Protein AF-A0A4Y2Q3H6-F1 (afdb_monomer)

Solvent-accessible surface area (backbone atoms only — not comparable to full-atom values): 6742 Å² total; per-residue (Å²): 137,87,81,82,77,80,84,78,86,69,78,84,76,83,79,84,76,82,82,82,88,80,95,73,92,66,82,82,73,82,64,71,83,73,81,75,52,68,66,60,54,52,51,52,35,48,74,73,70,51,74,92,74,81,81,74,98,64,83,85,70,52,72,68,54,50,52,53,51,50,52,50,50,62,76,52,64,83,63,48,73,74,58,58,70,71,62,84,85,86,83,88,133

pLDDT: mean 75.68, std 23.24, range [31.27, 97.88]

Foldseek 3Di:
DDDDDDDDPPDDPDDDDDDDDDDDPDDPPPPPPPPDDPVNVVVVCVVVVHDDDDDDPDDDDDPVRVVVVVVVCVVCVPPDPVNVVPDDDDDDD

Structure (mmCIF, N/CA/C/O backbone):
data_AF-A0A4Y2Q3H6-F1
#
_entry.id   AF-A0A4Y2Q3H6-F1
#
loop_
_atom_site.group_PDB
_atom_site.id
_atom_site.type_symbol
_atom_site.label_atom_id
_atom_site.label_alt_id
_atom_site.label_comp_id
_atom_site.label_asym_id
_atom_site.label_entity_id
_atom_site.label_seq_id
_atom_site.pdbx_PDB_ins_code
_atom_site.Cartn_x
_atom_site.Cartn_y
_atom_site.Cartn_z
_atom_site.occupancy
_atom_site.B_iso_or_equiv
_atom_site.auth_seq_id
_atom_site.auth_comp_id
_atom_site.auth_asym_id
_atom_site.auth_atom_id
_atom_site.pdbx_PDB_model_num
ATOM 1 N N . MET A 1 1 ? -10.806 16.555 -22.223 1.00 37.94 1 MET A N 1
ATOM 2 C CA . MET A 1 1 ? -11.119 15.324 -21.468 1.00 37.94 1 MET A CA 1
ATOM 3 C C . MET A 1 1 ? -11.125 15.696 -19.996 1.00 37.94 1 MET A C 1
ATOM 5 O O . MET A 1 1 ? -10.081 16.055 -19.470 1.00 37.94 1 MET A O 1
ATOM 9 N N . THR A 1 2 ? -12.301 15.785 -19.381 1.00 31.27 2 THR A N 1
ATOM 10 C CA . THR A 1 2 ? -12.469 16.252 -17.997 1.00 31.27 2 THR A CA 1
ATOM 11 C C . THR A 1 2 ? -12.175 15.111 -17.030 1.00 31.27 2 THR A C 1
ATOM 13 O O . THR A 1 2 ? -12.845 14.082 -17.067 1.00 31.27 2 THR A O 1
ATOM 16 N N . VAL A 1 3 ? -11.162 15.282 -16.183 1.00 40.84 3 VAL A N 1
ATOM 17 C CA . VAL A 1 3 ? -10.848 14.355 -15.092 1.00 40.84 3 VAL A CA 1
ATOM 18 C C . VAL A 1 3 ? -11.780 14.679 -13.926 1.00 40.84 3 VAL A C 1
ATOM 20 O O . VAL A 1 3 ? -11.650 15.727 -13.296 1.00 40.84 3 VAL A O 1
ATOM 23 N N . THR A 1 4 ? -12.742 13.799 -13.662 1.00 38.19 4 THR A N 1
ATOM 24 C CA . THR A 1 4 ? -13.594 13.853 -12.470 1.00 38.19 4 THR A CA 1
ATOM 25 C C . THR A 1 4 ? -12.730 13.526 -11.254 1.00 38.19 4 THR A C 1
ATOM 27 O O . THR A 1 4 ? -12.272 12.394 -11.107 1.00 38.19 4 THR A O 1
ATOM 30 N N . GLN A 1 5 ? -12.452 14.518 -10.405 1.00 36.34 5 GLN A N 1
ATOM 31 C CA . GLN A 1 5 ? -11.774 14.283 -9.130 1.00 36.34 5 GLN A CA 1
ATOM 32 C C . GLN A 1 5 ? -12.671 13.450 -8.210 1.00 36.34 5 GLN A C 1
ATOM 34 O O . GLN A 1 5 ? -13.876 13.684 -8.110 1.00 36.34 5 GLN A O 1
ATOM 39 N N . ALA A 1 6 ? -12.058 12.461 -7.565 1.00 45.88 6 ALA A N 1
ATOM 40 C CA . ALA A 1 6 ? -12.692 11.603 -6.582 1.00 45.88 6 ALA A CA 1
ATOM 41 C C . ALA A 1 6 ? -13.139 12.425 -5.366 1.00 45.88 6 ALA A C 1
ATOM 43 O O . ALA A 1 6 ? -12.386 13.243 -4.840 1.00 45.88 6 ALA A O 1
ATOM 44 N N . VAL A 1 7 ? -14.375 12.187 -4.936 1.00 43.78 7 VAL A N 1
ATOM 45 C 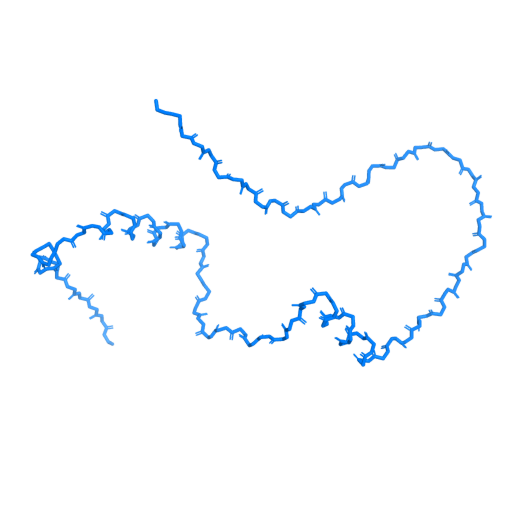CA . VAL A 1 7 ? -14.945 12.737 -3.709 1.00 43.78 7 VAL A CA 1
ATOM 46 C C . VAL A 1 7 ? -14.146 12.250 -2.496 1.00 43.78 7 VAL A C 1
ATOM 48 O O . VAL A 1 7 ? -14.040 11.053 -2.235 1.00 43.78 7 VAL A O 1
ATOM 51 N N . ASP A 1 8 ? -13.561 13.201 -1.774 1.00 47.69 8 ASP A N 1
ATOM 52 C CA . ASP A 1 8 ? -12.910 13.001 -0.482 1.00 47.69 8 ASP A CA 1
ATOM 53 C C . ASP A 1 8 ? -13.994 12.711 0.566 1.00 47.69 8 ASP A C 1
ATOM 55 O O . ASP A 1 8 ? -14.836 13.565 0.855 1.00 47.69 8 ASP A O 1
ATOM 59 N N . VAL A 1 9 ? -14.004 11.501 1.133 1.00 42.44 9 VAL A N 1
ATOM 60 C CA . VAL A 1 9 ? -14.848 11.169 2.292 1.00 42.44 9 VAL A CA 1
ATOM 61 C C . VAL A 1 9 ? -14.168 11.753 3.527 1.00 42.44 9 VAL A C 1
ATOM 63 O O . VAL A 1 9 ? -13.559 11.057 4.340 1.00 42.44 9 VAL A O 1
ATOM 66 N N . LYS A 1 10 ? -14.231 13.079 3.630 1.00 44.25 10 LYS A N 1
ATOM 67 C CA . LYS A 1 10 ? -13.745 13.822 4.780 1.00 44.25 10 LYS A CA 1
ATOM 68 C C . LYS A 1 10 ? -14.729 13.606 5.921 1.00 44.25 10 LYS A C 1
ATOM 70 O O . LYS A 1 10 ? -15.866 14.070 5.877 1.00 44.25 10 LYS A O 1
ATOM 75 N N . VAL A 1 11 ? -14.278 12.859 6.925 1.00 42.25 11 VAL A N 1
ATOM 76 C CA . VAL A 1 11 ? -14.952 12.692 8.213 1.00 42.25 11 VAL A CA 1
ATOM 77 C C . VAL A 1 11 ? -15.396 14.067 8.711 1.00 42.25 11 VAL A C 1
ATOM 79 O O . VAL A 1 11 ? -14.591 14.993 8.828 1.00 42.25 11 VAL A O 1
ATOM 82 N N . LEU A 1 12 ? -16.699 14.188 8.948 1.00 38.00 12 LEU A N 1
ATOM 83 C CA . LEU A 1 12 ? -17.377 15.378 9.433 1.00 38.00 12 LEU A CA 1
ATOM 84 C C . LEU A 1 12 ? -16.823 15.738 10.823 1.00 38.00 12 LEU A C 1
ATOM 86 O O . LEU A 1 12 ? -17.259 15.196 11.834 1.00 38.00 12 LEU A O 1
ATOM 90 N N . VAL A 1 13 ? -15.840 16.636 10.888 1.00 41.50 13 VAL A N 1
ATOM 91 C CA . VAL A 1 13 ? -15.481 17.298 12.146 1.00 41.50 13 VAL A CA 1
ATOM 92 C C . VAL A 1 13 ? -16.461 18.450 12.320 1.00 41.50 13 VAL A C 1
ATOM 94 O O . VAL A 1 13 ? -16.350 19.485 11.664 1.00 41.50 13 VAL A O 1
ATOM 97 N N . VAL A 1 14 ? -17.459 18.239 13.175 1.00 44.66 14 VAL A N 1
ATOM 98 C CA . VAL A 1 14 ? -18.387 19.281 13.621 1.00 44.66 14 VAL A CA 1
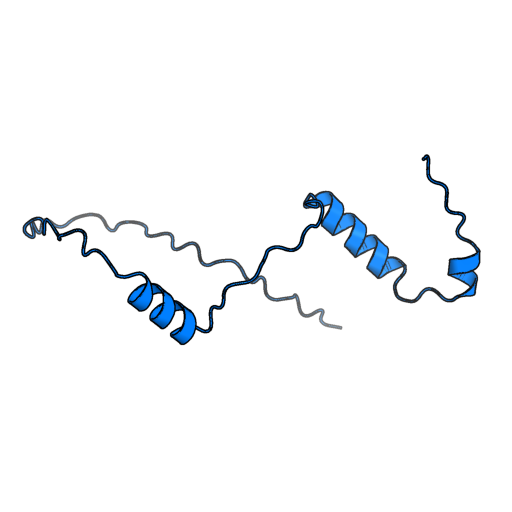ATOM 99 C C . VAL A 1 14 ? -17.582 20.308 14.418 1.00 44.66 14 VAL A C 1
ATOM 101 O O . VAL A 1 14 ? -17.189 20.054 15.552 1.00 44.66 14 VAL A O 1
ATOM 104 N N . HIS A 1 15 ? -17.313 21.465 13.818 1.00 38.22 15 HIS A N 1
ATOM 105 C CA . HIS A 1 15 ? -16.777 22.626 14.522 1.00 38.22 15 HIS A CA 1
ATOM 106 C C . HIS A 1 15 ? -17.964 23.476 14.992 1.00 38.22 15 HIS A C 1
ATOM 108 O O . HIS A 1 15 ? -18.548 24.223 14.209 1.00 38.22 15 HIS A O 1
ATOM 114 N N . ALA A 1 16 ? -18.354 23.346 16.260 1.00 40.72 16 ALA A N 1
ATOM 115 C CA . ALA A 1 16 ? -19.316 24.255 16.874 1.00 40.72 16 ALA A CA 1
ATOM 116 C C . ALA A 1 16 ? -18.564 25.502 17.367 1.00 40.72 16 ALA A C 1
ATOM 118 O O . ALA A 1 16 ? -17.838 25.448 18.357 1.00 40.72 16 ALA A O 1
ATOM 119 N N . SER A 1 17 ? -18.690 26.616 16.641 1.00 41.00 17 SER A N 1
ATOM 120 C CA . SER A 1 17 ? -18.346 27.943 17.158 1.00 41.00 17 SER A CA 1
ATOM 121 C C . SER A 1 17 ? -19.535 28.458 17.970 1.00 41.00 17 SER A C 1
ATOM 123 O O . SER A 1 17 ? -20.671 28.419 17.496 1.00 41.00 17 SER A O 1
ATOM 125 N N . ALA A 1 18 ? -19.274 28.869 19.210 1.00 47.25 18 ALA A N 1
ATOM 126 C CA . ALA A 1 18 ? -20.281 29.372 20.135 1.00 47.25 18 ALA A CA 1
ATOM 127 C C . ALA A 1 18 ? -20.829 30.737 19.675 1.00 47.25 18 ALA A C 1
ATOM 129 O O . ALA A 1 18 ? -20.026 31.625 19.380 1.00 47.25 18 ALA A O 1
ATOM 130 N N . PRO A 1 19 ? -22.156 30.955 19.657 1.00 47.59 19 PRO A N 1
ATOM 131 C CA . PRO A 1 19 ? -22.697 32.301 19.712 1.00 47.59 19 PRO A CA 1
ATOM 132 C C . PRO A 1 19 ? -22.590 32.837 21.145 1.00 47.59 19 PRO A C 1
ATOM 134 O O . PRO A 1 19 ? -22.943 32.166 22.115 1.00 47.59 19 PRO A O 1
ATOM 137 N N . ASP A 1 20 ? -22.065 34.051 21.248 1.00 47.75 20 ASP A N 1
ATOM 138 C CA . ASP A 1 20 ? -21.997 34.837 22.472 1.00 47.75 20 ASP A CA 1
ATOM 139 C C . ASP A 1 20 ? -23.408 35.272 22.927 1.00 47.75 20 ASP A C 1
ATOM 141 O O . ASP A 1 20 ? -24.285 35.536 22.104 1.00 47.75 20 ASP A O 1
ATOM 145 N N . SER A 1 21 ? -23.559 35.405 24.248 1.00 46.06 21 SER A N 1
ATOM 146 C CA . SER A 1 21 ? -24.669 36.006 25.008 1.00 46.06 21 SER A CA 1
ATOM 147 C C . SER A 1 21 ? -26.005 35.256 25.159 1.00 46.06 21 SER A C 1
ATOM 149 O O . SER A 1 21 ? -26.784 35.091 24.225 1.00 46.06 21 SER A O 1
ATOM 151 N N . GLY A 1 22 ? -26.345 34.970 26.426 1.00 40.31 22 GLY A N 1
ATOM 152 C CA . GLY A 1 22 ? -27.727 34.778 26.881 1.00 40.31 22 GLY A CA 1
ATOM 153 C C . GLY A 1 22 ? -27.882 33.818 28.060 1.00 40.31 22 GLY A C 1
ATOM 154 O O . GLY A 1 22 ? -27.985 32.614 27.862 1.00 40.31 22 GLY A O 1
ATOM 155 N N . LEU A 1 23 ? -27.940 34.359 29.281 1.00 52.03 23 LEU A N 1
ATOM 156 C CA . LEU A 1 23 ? -28.340 33.667 30.513 1.00 52.03 23 LEU A CA 1
ATOM 157 C C . LEU A 1 23 ? -29.629 32.843 30.321 1.00 52.03 23 LEU A C 1
ATOM 159 O O . LEU A 1 23 ? -30.695 33.417 30.117 1.00 52.03 23 LEU A O 1
ATOM 163 N N . VAL A 1 24 ? -29.543 31.523 30.495 1.00 45.09 24 VAL A N 1
ATOM 164 C CA . VAL A 1 24 ? -30.634 30.684 31.014 1.00 45.09 24 VAL A CA 1
ATOM 165 C C . VAL A 1 24 ? -29.991 29.608 31.889 1.00 45.09 24 VAL A C 1
ATOM 167 O O . VAL A 1 24 ? -29.420 28.628 31.418 1.00 45.09 24 VAL A O 1
ATOM 170 N N . GLU A 1 25 ? -30.050 29.835 33.198 1.00 50.84 25 GLU A N 1
ATOM 171 C CA . GLU A 1 25 ? -29.790 28.820 34.214 1.00 50.84 25 GLU A CA 1
ATOM 172 C C . GLU A 1 25 ? -30.913 27.777 34.110 1.00 50.84 25 GLU A C 1
ATOM 174 O O . GLU A 1 25 ? -32.018 27.981 34.612 1.00 50.84 25 GLU A O 1
ATOM 179 N N . SER A 1 26 ? -30.669 26.675 33.399 1.00 54.47 26 SER A N 1
ATOM 180 C CA . SER A 1 26 ? -31.508 25.479 33.509 1.00 54.47 26 SER A CA 1
ATOM 181 C C . SER A 1 26 ? -30.890 24.560 34.558 1.00 54.47 26 SER A C 1
ATOM 183 O O . SER A 1 26 ? -29.674 24.356 34.527 1.00 54.47 26 SER A O 1
ATOM 185 N N . PRO A 1 27 ? -31.687 24.020 35.500 1.00 52.22 27 PRO A N 1
ATOM 186 C CA . PRO A 1 27 ? -31.162 23.270 36.629 1.00 52.22 27 PRO A CA 1
ATOM 187 C C . PRO A 1 27 ? -30.317 22.118 36.103 1.00 52.22 27 PRO A C 1
ATOM 189 O O . PRO A 1 27 ? -30.784 21.355 35.255 1.00 52.22 27 PRO A O 1
ATOM 192 N N . MET A 1 28 ? -29.077 22.030 36.600 1.00 50.19 28 MET A N 1
ATOM 193 C CA . MET A 1 28 ? -28.163 20.921 36.356 1.00 50.19 28 MET A CA 1
ATOM 194 C C . MET A 1 28 ? -28.942 19.623 36.537 1.00 50.19 28 MET A C 1
ATOM 196 O O . MET A 1 28 ? -29.182 19.166 37.657 1.00 50.19 28 MET A O 1
ATOM 200 N N . GLN A 1 29 ? -29.344 19.019 35.423 1.00 51.81 29 GLN A N 1
ATOM 201 C CA . GLN A 1 29 ? -29.688 17.619 35.412 1.00 51.81 29 GLN A CA 1
ATOM 202 C C . GLN A 1 29 ? -28.365 16.918 35.672 1.00 51.81 29 GLN A C 1
ATOM 204 O O . GLN A 1 29 ? -27.576 16.654 34.769 1.00 51.81 29 GLN A O 1
ATOM 209 N N . SER A 1 30 ? -28.125 16.666 36.957 1.00 53.69 30 SER A N 1
ATOM 210 C CA . SER A 1 30 ? -27.428 15.491 37.458 1.00 53.69 30 SER A CA 1
ATOM 211 C C . SER A 1 30 ? -28.136 14.272 36.860 1.00 53.69 30 SER A C 1
ATOM 213 O O . SER A 1 30 ? -28.949 13.599 37.491 1.00 53.69 30 SER A O 1
ATOM 215 N N . GLY A 1 31 ? -27.950 14.098 35.553 1.00 48.81 31 GLY A N 1
ATOM 216 C CA . GLY A 1 31 ? -28.480 13.004 34.784 1.00 48.81 31 GLY A CA 1
ATOM 217 C C . GLY A 1 31 ? -27.694 11.805 35.241 1.00 48.81 31 GLY A C 1
ATOM 218 O O . GLY A 1 31 ? -26.492 11.723 34.992 1.00 48.81 31 GLY A O 1
ATOM 219 N N . SER A 1 32 ? -28.376 10.918 35.960 1.00 54.75 32 SER A N 1
ATOM 220 C CA . SER A 1 32 ? -27.934 9.554 36.195 1.00 54.75 32 SER A CA 1
ATOM 221 C C . SER A 1 32 ? -27.131 9.083 34.990 1.00 54.75 32 SER A C 1
ATOM 223 O O . SER A 1 32 ? -27.637 9.148 33.865 1.00 54.75 32 SER A O 1
ATOM 225 N N . SER A 1 33 ? -25.904 8.619 35.204 1.00 60.88 33 SER A N 1
ATOM 226 C CA . SER A 1 33 ? -25.222 7.787 34.225 1.00 60.88 33 SER A CA 1
ATOM 227 C C . SER A 1 33 ? -26.099 6.554 34.017 1.00 60.88 33 SER A C 1
ATOM 229 O O . SER A 1 33 ? -25.997 5.562 34.735 1.00 60.88 33 SER A O 1
ATOM 231 N N . ALA A 1 34 ? -27.064 6.661 33.103 1.00 67.12 34 ALA A N 1
ATOM 232 C CA . ALA A 1 34 ? -27.961 5.583 32.763 1.00 67.12 34 ALA A CA 1
ATOM 233 C C . ALA A 1 34 ? -27.063 4.472 32.235 1.00 67.12 34 ALA A C 1
ATOM 235 O O . ALA A 1 34 ? -26.467 4.596 31.166 1.00 67.12 34 ALA A O 1
ATOM 236 N N . SER A 1 35 ? -26.881 3.435 33.049 1.00 80.19 35 SER A N 1
ATOM 237 C CA . SER A 1 35 ? -26.103 2.268 3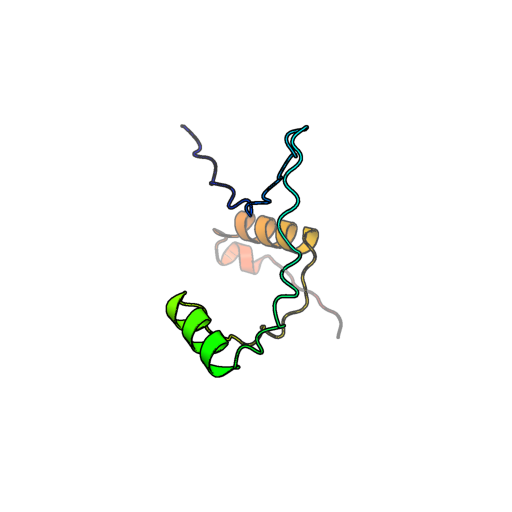2.672 1.00 80.19 35 SER A CA 1
ATOM 238 C C . SER A 1 35 ? -26.830 1.612 31.504 1.00 80.19 35 SER A C 1
ATOM 240 O O . SER A 1 35 ? -27.882 0.994 31.675 1.00 80.19 35 SER A O 1
ATOM 242 N N . VAL A 1 36 ? -26.330 1.839 30.291 1.00 84.75 36 VAL A N 1
ATOM 243 C CA . VAL A 1 36 ? -26.865 1.211 29.086 1.00 84.75 36 VAL A CA 1
ATOM 244 C C . VAL A 1 36 ? -26.398 -0.237 29.094 1.00 84.75 36 VAL A C 1
ATOM 246 O O . VAL A 1 36 ? -25.204 -0.509 29.212 1.00 84.75 36 VAL A O 1
ATOM 249 N N . SER A 1 37 ? -27.335 -1.178 28.976 1.00 91.50 37 SER A N 1
ATOM 250 C CA . SER A 1 37 ? -26.977 -2.591 28.892 1.00 91.50 37 SER A CA 1
ATOM 251 C C . SER A 1 37 ? -26.253 -2.888 27.578 1.00 91.50 37 SER A C 1
ATOM 253 O O . SER A 1 37 ? -26.555 -2.302 26.534 1.00 91.50 37 SER A O 1
ATOM 255 N N . GLU A 1 38 ? -25.331 -3.849 27.612 1.00 92.38 38 GLU A N 1
ATOM 256 C CA . GLU A 1 38 ? -24.622 -4.334 26.421 1.00 92.38 38 GLU A CA 1
ATOM 257 C C . GLU A 1 38 ? -25.596 -4.725 25.301 1.00 92.38 38 GLU A C 1
ATOM 259 O O . GLU A 1 38 ? -25.384 -4.386 24.140 1.00 92.38 38 GLU A O 1
ATOM 264 N N . HIS A 1 39 ? -26.722 -5.346 25.659 1.00 93.62 39 HIS A N 1
ATOM 265 C CA . HIS A 1 39 ? -27.771 -5.723 24.718 1.00 93.62 39 HIS A CA 1
ATOM 266 C C . HIS A 1 39 ? -28.360 -4.512 23.974 1.00 93.62 39 HIS A C 1
ATOM 268 O O . HIS A 1 39 ? -28.563 -4.568 22.761 1.00 93.62 39 HIS A O 1
ATOM 274 N N . THR A 1 40 ? -28.603 -3.396 24.669 1.00 94.31 40 THR A N 1
ATOM 275 C CA . THR A 1 40 ? -29.094 -2.158 24.044 1.00 94.31 40 THR A CA 1
ATOM 276 C C . THR A 1 40 ? -28.051 -1.557 23.101 1.00 94.31 40 THR A C 1
ATOM 278 O O . THR A 1 40 ? -28.401 -1.126 21.999 1.00 94.31 40 THR A O 1
ATOM 281 N N . VAL A 1 41 ? -26.768 -1.587 23.480 1.00 92.88 41 VAL A N 1
ATOM 282 C CA . VAL A 1 41 ? -25.667 -1.150 22.605 1.00 92.88 41 VAL A CA 1
ATOM 283 C C . VAL A 1 41 ? -25.593 -2.036 21.361 1.00 92.88 41 VAL A C 1
ATOM 285 O O . VAL A 1 41 ? -25.577 -1.526 20.244 1.00 92.88 41 VAL A O 1
ATOM 288 N N . GLN A 1 42 ? -25.633 -3.358 21.530 1.00 94.38 42 GLN A N 1
ATOM 289 C CA . GLN A 1 42 ? -25.558 -4.313 20.428 1.00 94.38 42 GLN A CA 1
ATOM 290 C C . GLN A 1 42 ? -26.733 -4.165 19.455 1.00 94.38 42 GLN A C 1
ATOM 292 O O . GLN A 1 42 ? -26.516 -4.150 18.245 1.00 94.38 42 GLN A O 1
ATOM 297 N N . ARG A 1 43 ? -27.971 -4.018 19.949 1.00 95.00 43 ARG A N 1
ATOM 298 C CA . ARG A 1 43 ? -29.142 -3.807 19.081 1.00 95.00 43 ARG A CA 1
ATOM 299 C C . ARG A 1 43 ? -29.026 -2.521 18.276 1.00 95.00 43 ARG A C 1
ATOM 301 O O . ARG A 1 43 ? -29.297 -2.550 17.085 1.00 95.00 43 ARG A O 1
ATOM 308 N N . THR A 1 44 ? -28.591 -1.436 18.912 1.00 95.50 44 THR A N 1
ATOM 309 C CA . THR A 1 44 ? -28.390 -0.145 18.241 1.00 95.50 44 THR A CA 1
ATOM 310 C C . THR A 1 44 ? -27.316 -0.242 17.157 1.00 95.50 44 THR A C 1
ATOM 312 O O . THR A 1 44 ? -27.524 0.229 16.045 1.00 95.50 44 THR A O 1
ATOM 315 N N . LEU A 1 45 ? -26.187 -0.903 17.443 1.00 95.94 45 LEU A N 1
ATOM 316 C CA . LEU A 1 45 ? -25.127 -1.117 16.453 1.00 95.94 45 LEU A CA 1
ATOM 317 C C . LEU A 1 45 ? -25.623 -1.944 15.261 1.00 95.94 45 LEU A C 1
ATOM 319 O O . LEU A 1 45 ? -25.370 -1.569 14.121 1.00 95.94 45 LEU A O 1
ATOM 323 N N . LEU A 1 46 ? -26.371 -3.022 15.512 1.00 95.62 46 LEU A N 1
ATOM 324 C CA . LEU A 1 46 ? -26.942 -3.854 14.452 1.00 95.62 46 LEU A CA 1
ATOM 325 C C . LEU A 1 46 ? -28.005 -3.116 13.626 1.00 95.62 46 LEU A C 1
ATOM 327 O O . LEU A 1 46 ? -28.036 -3.290 12.412 1.00 95.62 46 LEU A O 1
ATOM 331 N N . ASP A 1 47 ? -28.844 -2.289 14.255 1.00 96.25 47 ASP A N 1
ATOM 332 C CA . ASP A 1 47 ? -29.832 -1.441 13.569 1.00 96.25 47 ASP A CA 1
ATOM 333 C C . ASP A 1 47 ? -29.151 -0.418 12.644 1.00 96.25 47 ASP A C 1
ATOM 335 O O . ASP A 1 47 ? -29.585 -0.183 11.520 1.00 96.25 47 ASP A O 1
ATOM 339 N N . MET A 1 48 ? -27.991 0.094 13.066 1.00 96.12 48 MET A N 1
ATOM 340 C CA . MET A 1 48 ? -27.106 0.923 12.241 1.00 96.12 48 MET A CA 1
ATOM 341 C C . MET A 1 48 ? -26.292 0.123 11.203 1.00 96.12 48 MET A C 1
ATOM 343 O O . MET A 1 48 ? -25.492 0.707 10.472 1.00 96.12 48 MET A O 1
ATOM 347 N N . GLY A 1 49 ? -26.449 -1.204 11.131 1.00 95.69 49 GLY A N 1
ATOM 348 C CA . GLY A 1 49 ? -25.719 -2.076 10.204 1.00 95.69 49 GLY A CA 1
ATOM 349 C C . GLY A 1 49 ? -24.251 -2.325 10.575 1.00 95.69 49 GLY A C 1
ATOM 350 O O . GLY A 1 49 ? -23.476 -2.801 9.744 1.00 95.69 49 GLY A O 1
ATOM 351 N N . LEU A 1 50 ? -23.847 -2.003 11.805 1.00 94.12 50 LEU A N 1
ATOM 352 C CA . LEU A 1 50 ? -22.495 -2.210 12.312 1.00 94.12 50 LEU A CA 1
ATOM 353 C C . LEU A 1 50 ? -22.371 -3.593 12.960 1.00 94.12 50 LEU A C 1
ATOM 355 O O . LEU A 1 50 ? -23.069 -3.927 13.917 1.00 94.12 50 LEU A O 1
ATOM 359 N N . CYS A 1 51 ? -21.415 -4.376 12.467 1.00 90.88 51 CYS A N 1
ATOM 360 C CA . CYS A 1 51 ? -21.078 -5.697 12.989 1.00 90.88 51 CYS A CA 1
ATOM 36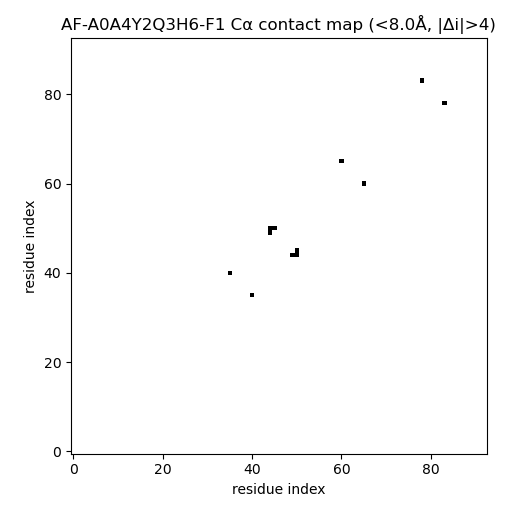1 C C . CYS A 1 51 ? -19.637 -5.719 13.498 1.00 90.88 51 CYS A C 1
ATOM 363 O O . CYS A 1 51 ? -18.762 -5.020 12.981 1.00 90.88 51 CYS A O 1
ATOM 365 N N . SER A 1 52 ? -19.367 -6.565 14.490 1.00 87.81 52 SER A N 1
ATOM 366 C CA . SER A 1 52 ? -17.996 -6.798 14.934 1.00 87.81 52 SER A CA 1
ATOM 367 C C . SER A 1 52 ? -17.194 -7.531 13.850 1.00 87.81 52 SER A C 1
ATOM 369 O O . SER A 1 52 ? -17.680 -8.457 13.198 1.00 87.81 52 SER A O 1
ATOM 371 N N . ARG A 1 53 ? -15.935 -7.125 13.655 1.00 90.12 53 ARG A N 1
ATOM 372 C CA . ARG A 1 53 ? -14.967 -7.807 12.784 1.00 90.12 53 ARG A CA 1
ATOM 373 C C . ARG A 1 53 ? -13.628 -7.877 13.504 1.00 90.12 53 ARG A C 1
ATOM 375 O O . ARG A 1 53 ? -13.235 -6.929 14.181 1.00 90.12 53 ARG A O 1
ATOM 382 N N . ARG A 1 54 ? -12.920 -8.998 13.361 1.00 90.88 54 ARG A N 1
ATOM 383 C CA . ARG A 1 54 ? -11.545 -9.104 13.860 1.00 90.88 54 ARG A CA 1
ATOM 384 C C . ARG A 1 54 ? -10.626 -8.251 1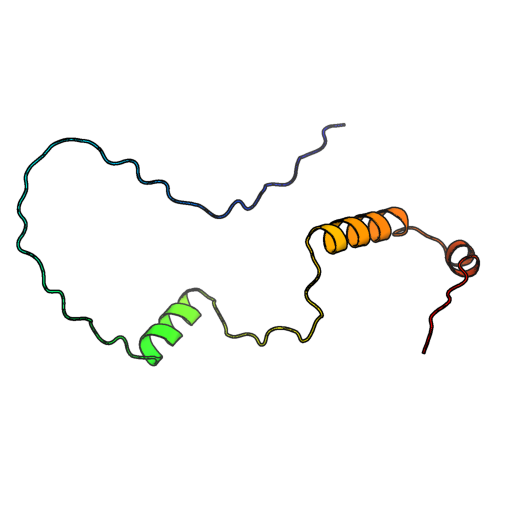2.978 1.00 90.88 54 ARG A C 1
ATOM 386 O O . ARG A 1 54 ? -10.749 -8.346 11.755 1.00 90.88 54 ARG A O 1
ATOM 393 N N . PRO A 1 55 ? -9.736 -7.428 13.557 1.00 82.75 55 PRO A N 1
ATOM 394 C CA . PRO A 1 55 ? -8.703 -6.773 12.772 1.00 82.75 55 PRO A CA 1
ATOM 395 C C . PRO A 1 55 ? -7.806 -7.839 12.138 1.00 82.75 55 PRO A C 1
ATOM 397 O O . PRO A 1 55 ? -7.507 -8.861 12.756 1.00 82.75 55 PRO A O 1
ATOM 400 N N . ASP A 1 56 ? -7.407 -7.612 10.892 1.00 82.00 56 ASP A N 1
ATOM 401 C CA . ASP A 1 56 ? -6.520 -8.530 10.189 1.00 82.00 56 ASP A CA 1
ATOM 402 C C . ASP A 1 56 ? -5.087 -8.398 10.757 1.00 82.00 56 ASP A C 1
ATOM 404 O O . ASP A 1 56 ? -4.631 -7.290 11.050 1.00 82.00 56 ASP A O 1
ATOM 408 N N . ASN A 1 57 ? -4.364 -9.518 10.906 1.00 82.88 57 ASN A N 1
ATOM 409 C CA . ASN A 1 57 ? -2.999 -9.577 11.464 1.00 82.88 57 ASN A CA 1
ATOM 410 C C . ASN A 1 57 ? -1.934 -9.049 10.478 1.00 82.88 57 ASN A C 1
ATOM 412 O O . ASN A 1 57 ? -0.971 -9.746 10.163 1.00 82.88 57 ASN A O 1
ATOM 416 N N . LEU A 1 58 ? -2.118 -7.848 9.929 1.00 82.88 58 LEU A N 1
ATOM 417 C CA . LEU A 1 58 ? -1.164 -7.255 8.995 1.00 82.88 58 LEU A CA 1
ATOM 418 C C . LEU A 1 58 ? -0.211 -6.294 9.706 1.00 82.88 58 LEU A C 1
ATOM 420 O O . LEU A 1 58 ? -0.625 -5.564 10.612 1.00 82.88 58 LEU A O 1
ATOM 424 N N . PRO A 1 59 ? 1.054 -6.217 9.253 1.00 84.12 59 PRO A N 1
ATOM 425 C CA . PRO A 1 59 ? 1.934 -5.147 9.679 1.00 84.12 59 PRO A CA 1
ATOM 426 C C . PRO A 1 59 ? 1.306 -3.804 9.301 1.00 84.12 59 PRO A C 1
ATOM 428 O O . PRO A 1 59 ? 0.883 -3.579 8.161 1.00 84.12 59 PRO A O 1
ATOM 431 N N . LEU A 1 60 ? 1.248 -2.896 10.273 1.00 85.56 60 LEU A N 1
ATOM 432 C CA . LEU A 1 60 ? 0.717 -1.560 10.056 1.00 85.56 60 LEU A CA 1
ATOM 433 C C . LEU A 1 60 ? 1.621 -0.814 9.071 1.00 85.56 60 LEU A C 1
ATOM 435 O O . LEU A 1 60 ? 2.762 -0.462 9.368 1.00 85.56 60 LEU A O 1
ATOM 439 N N . LEU A 1 61 ? 1.102 -0.561 7.872 1.00 89.19 61 LEU A N 1
ATOM 440 C CA . LEU A 1 61 ? 1.799 0.249 6.881 1.00 89.19 61 LEU A CA 1
ATOM 441 C C . LEU A 1 61 ? 1.696 1.729 7.252 1.00 89.19 61 LEU A C 1
ATOM 443 O O . LEU A 1 61 ? 0.594 2.249 7.443 1.00 89.19 61 LEU A O 1
ATOM 447 N N . SER A 1 62 ? 2.835 2.423 7.271 1.00 92.69 62 SER A N 1
ATOM 448 C CA . SER A 1 62 ? 2.858 3.885 7.313 1.00 92.69 62 SER A CA 1
ATOM 449 C C . SER A 1 62 ? 2.170 4.467 6.070 1.00 92.69 62 SER A C 1
ATOM 451 O O . SER A 1 62 ? 2.093 3.821 5.019 1.00 92.69 62 SER A O 1
ATOM 453 N N . GLN A 1 63 ? 1.688 5.710 6.155 1.00 94.06 63 GLN A N 1
ATOM 454 C CA . GLN A 1 63 ? 1.061 6.396 5.016 1.00 94.06 63 GLN A CA 1
ATOM 455 C C . GLN A 1 63 ? 1.986 6.435 3.791 1.00 94.06 63 GLN A C 1
ATOM 457 O O . GLN A 1 63 ? 1.547 6.156 2.675 1.00 94.06 63 GLN A O 1
ATOM 462 N N . ARG A 1 64 ? 3.281 6.685 4.016 1.00 96.06 64 ARG A N 1
ATOM 463 C CA . ARG A 1 64 ? 4.308 6.668 2.970 1.00 96.06 64 ARG A CA 1
ATOM 464 C C . ARG A 1 64 ? 4.396 5.303 2.288 1.00 96.06 64 ARG A C 1
ATOM 466 O 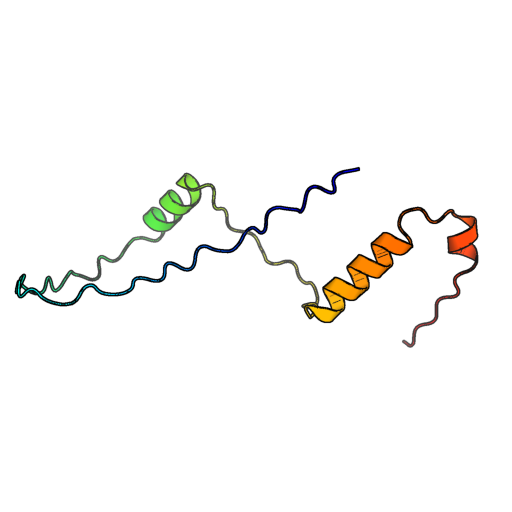O . ARG A 1 64 ? 4.406 5.237 1.063 1.00 96.06 64 ARG A O 1
ATOM 473 N N . HIS A 1 65 ? 4.418 4.211 3.057 1.00 95.12 65 HIS A N 1
ATOM 474 C CA . HIS A 1 65 ? 4.449 2.862 2.483 1.00 95.12 65 HIS A CA 1
ATOM 475 C C . HIS A 1 65 ? 3.200 2.568 1.649 1.00 95.12 65 HIS A C 1
ATOM 477 O O . HIS A 1 65 ? 3.317 1.966 0.586 1.00 95.12 65 HIS A O 1
ATOM 483 N N . ARG A 1 66 ? 2.016 3.015 2.090 1.00 95.00 66 ARG A N 1
ATOM 484 C CA . ARG A 1 66 ? 0.765 2.841 1.330 1.00 95.00 66 ARG A CA 1
ATOM 485 C C . ARG A 1 66 ? 0.818 3.560 -0.016 1.00 95.00 66 ARG A C 1
ATOM 487 O O . ARG A 1 66 ? 0.493 2.954 -1.029 1.00 95.00 66 ARG A O 1
ATOM 494 N N . GLN A 1 67 ? 1.265 4.816 -0.030 1.00 97.00 67 GLN A N 1
ATOM 495 C CA . GLN A 1 67 ? 1.382 5.610 -1.256 1.00 97.00 67 GLN A CA 1
ATOM 496 C C . GLN A 1 67 ? 2.372 4.991 -2.245 1.00 97.00 67 GLN A C 1
ATOM 498 O O . GLN A 1 67 ? 2.026 4.803 -3.407 1.00 97.00 67 GLN A O 1
ATOM 503 N N . LEU A 1 68 ? 3.564 4.611 -1.776 1.00 97.19 68 LEU A N 1
ATOM 504 C CA . LEU A 1 68 ? 4.586 4.001 -2.630 1.00 97.19 68 LEU A CA 1
ATOM 505 C C . LEU A 1 68 ? 4.124 2.658 -3.203 1.00 97.19 68 LEU A C 1
ATOM 507 O O . LEU A 1 68 ? 4.280 2.420 -4.397 1.00 97.19 68 LEU A O 1
ATOM 511 N N . ARG A 1 69 ? 3.504 1.801 -2.381 1.00 96.06 69 ARG A N 1
ATOM 512 C CA . ARG A 1 69 ? 2.964 0.512 -2.842 1.00 96.06 69 ARG A CA 1
ATOM 513 C C . ARG A 1 69 ? 1.844 0.698 -3.861 1.00 96.06 69 ARG A C 1
ATOM 515 O O . ARG A 1 69 ? 1.821 -0.010 -4.860 1.00 96.06 69 ARG A O 1
ATOM 522 N N . LEU A 1 70 ? 0.944 1.656 -3.629 1.00 96.62 70 LEU A N 1
ATOM 523 C CA . LEU A 1 70 ? -0.141 1.959 -4.558 1.00 96.62 70 LEU A CA 1
ATOM 524 C C . LEU A 1 70 ? 0.404 2.480 -5.890 1.00 96.62 70 LEU A C 1
ATOM 526 O O . LEU A 1 70 ? 0.016 1.985 -6.941 1.00 96.62 70 LEU A O 1
ATOM 530 N N . GLN A 1 71 ? 1.328 3.440 -5.852 1.00 97.81 71 GLN A N 1
ATOM 531 C CA . GLN A 1 71 ? 1.968 3.978 -7.051 1.00 97.81 71 GLN A CA 1
ATOM 532 C C . GLN A 1 71 ? 2.684 2.881 -7.844 1.00 97.81 71 GLN A C 1
ATOM 534 O O . GLN A 1 71 ? 2.517 2.800 -9.059 1.00 97.81 71 GLN A O 1
ATOM 539 N N . TRP A 1 72 ? 3.438 2.021 -7.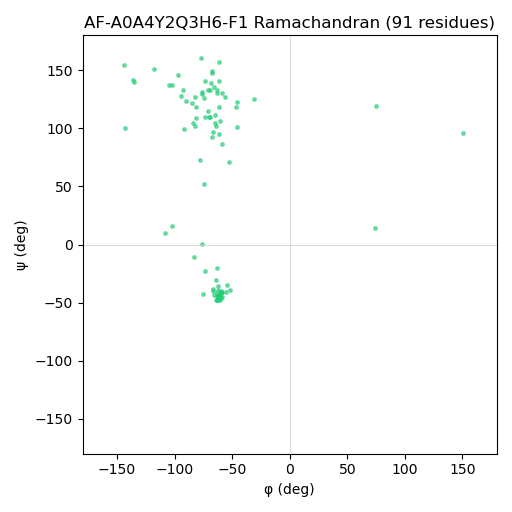158 1.00 96.06 72 TRP A N 1
ATOM 540 C CA . TRP A 1 72 ? 4.121 0.898 -7.788 1.00 96.06 72 TRP A CA 1
ATOM 541 C C . TRP A 1 72 ? 3.117 -0.050 -8.456 1.00 96.06 72 TRP A C 1
ATOM 543 O O . TRP A 1 72 ? 3.262 -0.351 -9.637 1.00 96.06 72 TRP A O 1
ATOM 553 N N . ALA A 1 73 ? 2.041 -0.428 -7.758 1.00 96.75 73 ALA A N 1
ATOM 554 C CA . ALA A 1 73 ? 0.995 -1.286 -8.314 1.00 96.75 73 ALA A CA 1
ATOM 555 C C . ALA A 1 73 ? 0.321 -0.673 -9.552 1.00 96.75 73 ALA A C 1
ATOM 557 O O . ALA A 1 73 ? 0.072 -1.383 -10.518 1.00 96.75 73 ALA A O 1
ATOM 558 N N . TRP A 1 74 ? 0.068 0.641 -9.564 1.00 97.88 74 TRP A N 1
ATOM 559 C CA . TRP A 1 74 ? -0.482 1.324 -10.740 1.00 97.88 74 TRP A CA 1
ATOM 560 C C . TRP A 1 74 ? 0.472 1.321 -11.930 1.00 97.88 74 TRP A C 1
ATOM 562 O O . TRP A 1 74 ? 0.040 1.072 -13.051 1.00 97.88 74 TRP A O 1
ATOM 572 N N . GLN A 1 75 ? 1.759 1.578 -11.697 1.00 97.00 75 GLN A N 1
ATOM 573 C CA 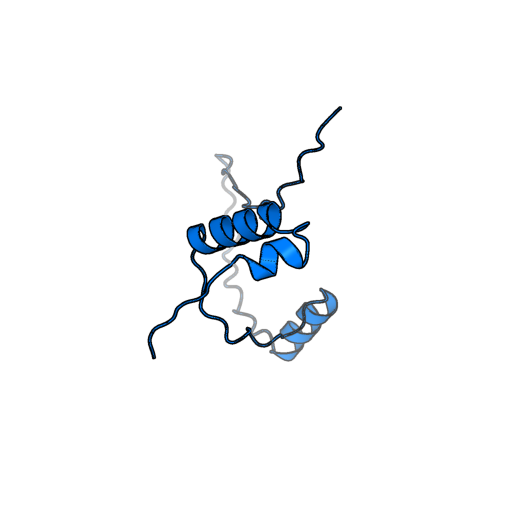. GLN A 1 75 ? 2.776 1.588 -12.754 1.00 97.00 75 GLN A CA 1
ATOM 574 C C . GLN A 1 75 ? 2.960 0.213 -13.406 1.00 97.00 75 GLN A C 1
ATOM 576 O O . GLN A 1 75 ? 3.281 0.138 -14.587 1.00 97.00 75 GLN A O 1
ATOM 581 N N . HIS A 1 76 ? 2.740 -0.856 -12.640 1.00 96.06 76 HIS A N 1
ATOM 582 C CA . HIS A 1 76 ? 2.983 -2.238 -13.054 1.00 96.06 76 HIS A CA 1
ATOM 583 C C . HIS A 1 76 ? 1.677 -3.017 -13.286 1.00 96.06 76 HIS A C 1
ATOM 585 O O . HIS A 1 76 ? 1.704 -4.233 -13.456 1.00 96.06 76 HIS A O 1
ATOM 591 N N . ARG A 1 77 ? 0.518 -2.337 -13.285 1.00 95.81 77 ARG A N 1
ATOM 592 C CA . ARG A 1 77 ? -0.810 -2.970 -13.390 1.00 95.81 77 ARG A CA 1
ATOM 593 C C . ARG A 1 77 ? -0.967 -3.771 -14.678 1.00 95.81 77 ARG A C 1
ATOM 595 O O . ARG A 1 77 ? -1.530 -4.860 -14.659 1.00 95.81 77 ARG A O 1
ATOM 602 N N . ASP A 1 78 ? -0.469 -3.206 -15.771 1.00 96.88 78 ASP A N 1
ATOM 603 C CA . ASP A 1 78 ? -0.665 -3.727 -17.123 1.00 96.88 78 ASP A CA 1
ATOM 604 C C . ASP A 1 78 ? 0.589 -4.463 -17.636 1.00 96.88 78 ASP A C 1
ATOM 606 O O . ASP A 1 78 ? 0.718 -4.705 -18.834 1.00 96.88 78 ASP A O 1
ATOM 610 N N . TRP A 1 79 ? 1.517 -4.820 -16.735 1.00 96.56 79 TRP A N 1
ATOM 611 C CA . TRP A 1 79 ? 2.729 -5.552 -17.095 1.00 96.56 79 TRP A CA 1
ATOM 612 C C . TRP A 1 79 ? 2.423 -6.939 -17.658 1.00 96.56 79 TRP A C 1
ATOM 614 O O . TRP A 1 79 ? 1.718 -7.747 -17.045 1.00 96.56 79 TRP A O 1
ATOM 624 N N . ALA A 1 80 ? 3.029 -7.237 -18.803 1.00 95.69 80 ALA A N 1
ATOM 625 C CA . ALA A 1 80 ? 2.962 -8.535 -19.450 1.00 95.69 80 ALA A CA 1
ATOM 626 C C . ALA A 1 80 ? 3.887 -9.558 -18.770 1.00 95.69 80 ALA A C 1
ATOM 628 O O . ALA A 1 80 ? 4.866 -9.222 -18.102 1.00 95.69 80 ALA A O 1
ATOM 629 N N . MET A 1 81 ? 3.625 -10.849 -18.996 1.00 95.81 81 MET A N 1
ATOM 630 C CA . MET A 1 81 ? 4.428 -11.941 -18.424 1.00 95.81 81 MET A CA 1
ATOM 631 C C . MET A 1 81 ? 5.926 -11.828 -18.733 1.00 95.81 81 MET A C 1
ATOM 633 O O . MET A 1 81 ? 6.748 -12.189 -17.896 1.00 95.81 81 MET A O 1
ATOM 637 N N . ASP A 1 82 ? 6.297 -11.327 -19.911 1.00 95.81 82 ASP A N 1
ATOM 638 C CA . ASP A 1 82 ? 7.706 -11.167 -20.279 1.00 95.81 82 ASP A CA 1
ATOM 639 C C . ASP A 1 82 ? 8.390 -10.001 -19.556 1.00 95.81 82 ASP A C 1
ATOM 641 O O . ASP A 1 82 ? 9.607 -10.029 -19.387 1.00 95.81 82 ASP A O 1
ATOM 645 N N . GLU A 1 83 ? 7.632 -9.012 -19.079 1.00 95.25 83 GLU A N 1
ATOM 646 C CA . GLU A 1 83 ? 8.149 -7.942 -18.219 1.00 95.25 83 GLU A CA 1
ATOM 647 C C . GLU A 1 83 ? 8.385 -8.473 -16.803 1.00 95.25 83 GLU A C 1
ATOM 649 O O . GLU A 1 83 ? 9.463 -8.270 -16.246 1.00 95.25 83 GLU A O 1
ATOM 654 N N . TRP A 1 84 ? 7.455 -9.278 -16.275 1.00 95.00 84 TRP A N 1
ATOM 655 C CA . TRP A 1 84 ? 7.635 -9.966 -14.992 1.00 95.00 84 TRP A CA 1
ATOM 656 C C . TRP A 1 84 ? 8.863 -10.882 -14.975 1.00 95.00 84 TRP A C 1
ATOM 658 O O . TRP A 1 84 ? 9.612 -10.881 -14.000 1.00 95.00 84 TRP A O 1
ATOM 668 N N . LYS A 1 85 ? 9.123 -11.620 -16.064 1.00 95.19 85 LYS A N 1
ATOM 669 C CA . LYS A 1 85 ? 10.298 -12.509 -16.188 1.00 95.19 85 LYS A CA 1
ATOM 670 C C . LYS A 1 85 ? 11.640 -11.777 -16.148 1.00 95.19 85 LYS A C 1
ATO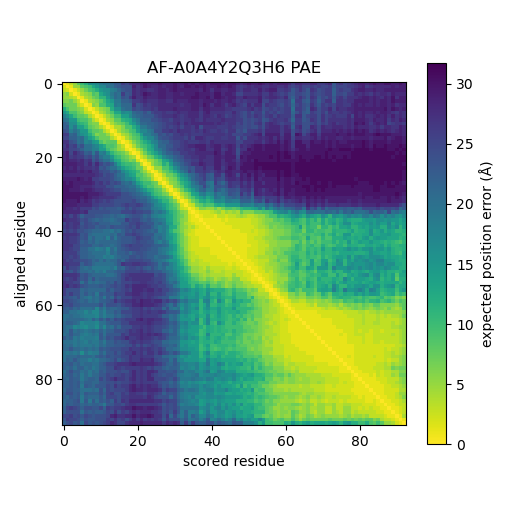M 672 O O . LYS A 1 85 ? 12.661 -12.412 -15.905 1.00 95.19 85 LYS A O 1
ATOM 677 N N . ARG A 1 86 ? 11.664 -10.471 -16.425 1.00 94.94 86 ARG A N 1
ATOM 678 C CA . ARG A 1 86 ? 12.894 -9.664 -16.395 1.00 94.94 86 ARG A CA 1
ATOM 679 C C . ARG A 1 86 ? 13.247 -9.182 -14.988 1.00 94.94 86 ARG A C 1
ATOM 681 O O . ARG A 1 86 ? 14.348 -8.671 -14.801 1.00 94.94 86 ARG A O 1
ATOM 688 N N . VAL A 1 87 ? 12.350 -9.330 -14.010 1.00 93.88 87 VAL A N 1
ATOM 689 C CA . VAL A 1 87 ? 12.609 -8.920 -12.625 1.00 93.88 87 VAL A CA 1
ATOM 690 C C . VAL A 1 87 ? 13.343 -10.023 -11.868 1.00 93.88 87 VAL A C 1
ATOM 692 O O . VAL A 1 87 ? 12.835 -11.133 -11.724 1.00 93.88 87 VAL A O 1
ATOM 695 N N . ALA A 1 88 ? 14.521 -9.694 -11.339 1.00 94.12 88 ALA A N 1
ATOM 696 C CA . ALA A 1 88 ? 15.243 -10.535 -10.391 1.00 94.12 88 ALA A CA 1
ATOM 697 C C . ALA A 1 88 ? 14.915 -10.100 -8.953 1.00 94.12 88 ALA A C 1
ATOM 699 O O . ALA A 1 88 ? 15.049 -8.924 -8.617 1.00 94.12 88 ALA A O 1
ATOM 700 N N . TRP A 1 89 ? 14.500 -11.049 -8.112 1.00 92.75 89 TRP A N 1
ATOM 701 C CA . TRP A 1 89 ? 14.183 -10.825 -6.699 1.00 92.75 89 TRP A CA 1
ATOM 702 C C . TRP A 1 89 ? 15.303 -11.386 -5.819 1.00 92.75 89 TRP A C 1
ATOM 704 O O . TRP A 1 89 ? 15.786 -12.489 -6.070 1.00 92.75 89 TRP A O 1
ATOM 714 N N . SER A 1 90 ? 15.696 -10.649 -4.782 1.00 94.31 90 SER A N 1
ATOM 715 C CA . SER A 1 90 ? 16.643 -11.098 -3.756 1.00 94.31 90 SER A CA 1
ATOM 716 C C . SER A 1 90 ? 16.119 -10.720 -2.376 1.00 94.31 90 SER A C 1
ATOM 718 O O . SER A 1 90 ? 15.620 -9.608 -2.210 1.00 94.31 90 SER A O 1
ATOM 720 N N . ASP A 1 91 ? 16.270 -11.617 -1.408 1.00 95.38 91 ASP A N 1
ATOM 721 C CA . ASP A 1 91 ? 15.912 -11.406 -0.003 1.00 95.38 91 ASP A CA 1
ATOM 722 C C . ASP A 1 91 ? 16.934 -12.122 0.894 1.00 95.38 91 ASP A C 1
ATOM 724 O O . ASP A 1 91 ? 17.580 -13.076 0.449 1.00 95.38 91 ASP A O 1
ATOM 728 N N . GLU A 1 92 ? 17.105 -11.650 2.127 1.00 87.94 92 GLU A N 1
ATOM 729 C CA . GLU A 1 92 ? 17.985 -12.255 3.138 1.00 87.94 92 GLU A CA 1
ATOM 730 C C . GLU A 1 92 ? 17.130 -13.053 4.136 1.00 87.94 92 GLU A C 1
ATOM 732 O O . GLU A 1 92 ? 16.053 -12.601 4.520 1.00 87.94 92 GLU A O 1
ATOM 737 N N . SER A 1 93 ? 17.580 -14.253 4.524 1.00 78.00 93 SER A N 1
ATOM 738 C CA . SER A 1 93 ? 16.904 -15.103 5.524 1.00 78.00 93 SER A CA 1
ATOM 739 C C . SER A 1 93 ? 17.515 -14.959 6.907 1.00 78.00 93 SER A C 1
ATOM 741 O O . SER A 1 93 ? 18.763 -14.960 6.982 1.00 78.00 93 SER A O 1
#

Mean predicted aligned error: 17.13 Å

InterPro domains:
  IPR002492 Transposase, Tc1-like [PF01498] (34-78)
  IPR036397 Ribonuclease H superfamily [G3DSA:3.30.420.10] (51-93)

Organism: Araneus ventricosus (NCBI:txid182803)

Secondary structure (DSSP, 8-state):
----PPP---------PPPP-----------------HHHHHHHHHHTT----PPP------HHHHHHHHHHHHHTTT--HHHHTT-------

Sequence (93 aa):
MTVTQAVDVKVLVVHASAPDSGLVESPMQSGSSASVSEHTVQRTLLDMGLCSRRPDNLPLLSQRHRQLRLQWAWQHRDWAMDEWKRVAWSDES

Radius of gyration: 26.08 Å; Cα contacts (8 Å, |Δi|>4): 6; chains: 1; bounding box: 50×51×59 Å